Protein AF-A0AAR5QIY4-F1 (afdb_monomer)

Foldseek 3Di:
DWDWPDDDQWTFTFDPPDPPRDGDTDGFDDDPPPPGDPPPPPLDCPHLLSVLVQLLVCLVVVPLVSNVVSCVVPVVSQADAHPVQDGSLLSNLVVVPPVSNVSSVVSPRDQQDARPPPRHGSLNSNVVSVVVVSNVVSVVSVVD

Radius of gyration: 20.8 Å; Cα contacts (8 Å, |Δi|>4): 178; chains: 1; bounding box: 50×28×51 Å

Nearest PDB structures (foldseek):
  4g8k-assembly1_A  TM=8.911E-01  e=6.265E-04  Homo sapiens
  5u0k-assembly5_H  TM=8.893E-01  e=2.515E-03  Homo sapiens
  1ikn-assembly1_D  TM=8.265E-01  e=1.055E-03  Homo sapiens
  1oy3-assembly1_D  TM=7.402E-01  e=3.942E-04  Mus musculus
  8gwr-assembly1_B  TM=8.344E-01  e=3.215E-02  Homo sapiens

Mean predicted aligned error: 13.74 Å

Secondary structure (DSSP, 8-state):
-PEE---SSS--EE-TTPSS-----------TT--------S--TTSHHHHHHHHHHHHHTT-HHHHHHHHHH-GGGGS---TTS--HHHHHHHHT-HHHHHHHHHTT--TTPPPTTT---HHHHHHHTT-HHHHHHHHHHHT-

InterPro domains:
  IPR002110 Ankyrin repeat [PF12796] (58-142)
  IPR002110 Ankyrin repeat [PS50088] (84-116)
  IPR002110 Ankyrin repeat [PS50088] (118-144)
  IPR002110 Ankyrin repeat [SM00248] (84-113)
  IPR002110 Ankyrin repeat [SM00248] (118-144)
  IPR036770 Ankyrin repeat-containing domain superfamily [G3DSA:1.25.40.20] (41-144)
  IPR036770 Ankyrin repeat-containing domain superfamily [SSF48403] (58-142)

Sequence (144 aa):
APICSSRGPKCHAHVPRLAPATCYRFRLRGDASAQWRPFRAATEPSSPQGAALHMTRAVKLANSALIRKLALHSPRLLNVPNKEHKTPIVQALEAGDLGVVQLLVTLGADVNQPQLFSGRTPLMVALYRGALPVAQFLIDKGRR

Structure (mmCIF, N/CA/C/O backbone):
data_AF-A0AAR5QIY4-F1
#
_entry.id   AF-A0AAR5QIY4-F1
#
loop_
_atom_site.group_PDB
_atom_site.id
_atom_site.type_symbol
_atom_site.label_atom_id
_atom_site.label_alt_id
_atom_site.label_comp_id
_atom_site.label_asym_id
_atom_site.label_entity_id
_atom_site.label_seq_id
_atom_site.pdbx_PDB_ins_code
_atom_site.Cartn_x
_atom_site.Cartn_y
_atom_site.Cartn_z
_atom_site.occupancy
_atom_site.B_iso_or_equiv
_atom_site.auth_seq_id
_atom_site.auth_comp_id
_atom_site.auth_asym_id
_atom_site.auth_atom_id
_atom_site.pdbx_PDB_model_num
ATOM 1 N N . ALA A 1 1 ? 16.679 -15.187 -31.856 1.00 39.91 1 ALA A N 1
ATOM 2 C CA . ALA A 1 1 ? 17.851 -14.604 -31.171 1.00 39.91 1 ALA A CA 1
ATOM 3 C C . ALA A 1 1 ? 18.365 -13.430 -32.004 1.00 39.91 1 ALA A C 1
ATOM 5 O O . ALA A 1 1 ? 18.251 -13.522 -33.223 1.00 39.91 1 ALA A O 1
ATOM 6 N N . PRO A 1 2 ? 18.842 -12.326 -31.403 1.00 43.03 2 PRO A N 1
ATOM 7 C CA . PRO A 1 2 ? 19.417 -11.218 -32.163 1.00 43.03 2 PRO A CA 1
ATOM 8 C C . PRO A 1 2 ? 20.669 -11.691 -32.913 1.00 43.03 2 PRO A C 1
ATOM 10 O O . PRO A 1 2 ? 21.537 -12.335 -32.327 1.00 43.03 2 PRO A O 1
ATOM 13 N N . ILE A 1 3 ? 20.736 -11.398 -34.210 1.00 42.81 3 ILE A N 1
ATOM 14 C CA . ILE A 1 3 ? 21.866 -11.753 -35.075 1.00 42.81 3 ILE A CA 1
ATOM 15 C C . ILE A 1 3 ? 22.827 -10.557 -35.046 1.00 42.81 3 ILE A C 1
ATOM 17 O O . ILE A 1 3 ? 22.448 -9.450 -35.428 1.00 42.81 3 ILE A O 1
ATOM 21 N N . CYS A 1 4 ? 24.040 -10.754 -34.528 1.00 42.09 4 CYS A N 1
ATOM 22 C CA . CYS A 1 4 ? 25.094 -9.734 -34.524 1.00 42.09 4 CYS A CA 1
ATOM 23 C C . CYS A 1 4 ? 25.924 -9.842 -35.807 1.00 42.09 4 CYS A C 1
ATOM 25 O O . CYS A 1 4 ? 26.451 -10.915 -36.096 1.00 42.09 4 CYS A O 1
ATOM 27 N N . SER A 1 5 ? 26.088 -8.734 -36.536 1.00 44.66 5 SER A N 1
ATOM 28 C CA . SER A 1 5 ? 26.881 -8.673 -37.776 1.00 44.66 5 SER A CA 1
ATOM 29 C C . SER A 1 5 ? 28.346 -8.258 -37.579 1.00 44.66 5 SER A C 1
ATOM 31 O O . SER A 1 5 ? 29.091 -8.197 -38.552 1.00 44.66 5 SER A O 1
ATOM 33 N N . SER A 1 6 ? 28.813 -8.005 -36.350 1.00 45.69 6 SER A N 1
ATOM 34 C CA . SER A 1 6 ? 30.228 -7.683 -36.107 1.00 45.69 6 SER A CA 1
ATOM 35 C C . SER A 1 6 ? 30.737 -8.167 -34.745 1.00 45.69 6 SER A C 1
ATOM 37 O O . SER A 1 6 ? 30.044 -8.069 -33.732 1.00 45.69 6 SER A O 1
ATOM 39 N N . ARG A 1 7 ? 31.965 -8.714 -34.723 1.00 45.06 7 ARG A N 1
ATOM 40 C CA . ARG A 1 7 ? 32.703 -9.108 -33.509 1.00 45.06 7 ARG A CA 1
ATOM 41 C C . ARG A 1 7 ? 33.650 -7.972 -33.112 1.00 45.06 7 ARG A C 1
ATOM 43 O O . ARG A 1 7 ? 34.678 -7.773 -33.746 1.00 45.06 7 ARG A O 1
ATOM 50 N N . GLY A 1 8 ? 33.291 -7.227 -32.071 1.00 45.16 8 GLY A N 1
ATOM 51 C CA . GLY A 1 8 ? 34.110 -6.178 -31.455 1.00 45.16 8 GLY A CA 1
ATOM 52 C C . GLY A 1 8 ? 33.430 -5.622 -30.194 1.00 45.16 8 GLY A C 1
ATOM 53 O O . GLY A 1 8 ? 32.273 -5.944 -29.948 1.00 45.16 8 GLY A O 1
ATOM 54 N N . PRO A 1 9 ? 34.070 -4.752 -29.387 1.00 44.97 9 PRO A N 1
ATOM 55 C CA . PRO A 1 9 ? 33.502 -4.233 -28.126 1.00 44.97 9 PRO A CA 1
ATOM 56 C C . PRO A 1 9 ? 32.257 -3.333 -28.308 1.00 44.97 9 PRO A C 1
ATOM 58 O O . PRO A 1 9 ? 31.694 -2.817 -27.342 1.00 44.97 9 PRO A O 1
ATOM 61 N N . LYS A 1 10 ? 31.835 -3.111 -29.557 1.00 44.75 10 LYS A N 1
ATOM 62 C CA . LYS A 1 10 ? 30.660 -2.345 -29.974 1.00 44.75 10 LYS A CA 1
ATOM 63 C C . LYS A 1 10 ? 29.922 -3.166 -31.041 1.00 44.75 10 LYS A C 1
ATOM 65 O O . LYS A 1 10 ? 30.156 -2.964 -32.228 1.00 44.75 10 LYS A O 1
ATOM 70 N N . CYS A 1 11 ? 29.071 -4.102 -30.629 1.00 45.97 11 CYS A N 1
ATOM 71 C CA . CYS A 1 11 ? 28.266 -4.892 -31.565 1.00 45.97 11 CYS A CA 1
ATOM 72 C C . CYS A 1 11 ? 26.958 -4.169 -31.918 1.00 45.97 11 CYS A C 1
ATOM 74 O O . CYS A 1 11 ? 26.315 -3.575 -31.049 1.00 45.97 11 CYS A O 1
ATOM 76 N N . HIS A 1 12 ? 26.552 -4.262 -33.184 1.00 49.25 12 HIS A N 1
ATOM 77 C CA . HIS A 1 12 ? 25.228 -3.862 -33.656 1.00 49.25 12 HIS A CA 1
ATOM 78 C C . HIS A 1 12 ? 24.348 -5.112 -33.744 1.00 49.25 12 HIS A C 1
ATOM 80 O O . HIS A 1 12 ? 24.718 -6.081 -34.406 1.00 49.25 12 HIS A O 1
ATOM 86 N N . ALA A 1 13 ? 23.209 -5.107 -33.051 1.00 50.97 13 ALA A N 1
ATOM 87 C CA . ALA A 1 13 ? 22.300 -6.245 -32.997 1.00 50.97 13 ALA A CA 1
ATOM 88 C C . ALA A 1 13 ? 20.914 -5.838 -33.500 1.00 50.97 13 ALA A C 1
ATOM 90 O O . ALA A 1 13 ? 20.314 -4.893 -32.990 1.00 50.97 13 ALA A O 1
ATOM 91 N N . HIS A 1 14 ? 20.400 -6.575 -34.483 1.00 48.69 14 HIS A N 1
ATOM 92 C CA . HIS A 1 14 ? 19.037 -6.409 -34.976 1.00 48.69 14 HIS A CA 1
ATOM 93 C C . HIS A 1 14 ? 18.082 -7.286 -34.153 1.00 48.69 14 HIS A C 1
ATOM 95 O O . HIS A 1 14 ? 18.263 -8.506 -34.072 1.00 48.69 14 HIS A O 1
ATOM 101 N N . VAL A 1 15 ? 17.069 -6.677 -33.527 1.00 52.25 15 VAL A N 1
ATOM 102 C CA . VAL A 1 15 ? 16.047 -7.385 -32.741 1.00 52.25 15 VAL A CA 1
ATOM 103 C C . VAL A 1 15 ? 14.777 -7.507 -33.587 1.00 52.25 15 VAL A C 1
ATOM 105 O O . VAL A 1 15 ? 14.081 -6.511 -33.780 1.00 52.25 15 VAL A O 1
ATOM 108 N N . PRO A 1 16 ? 14.447 -8.698 -34.115 1.00 46.22 16 PRO A N 1
ATOM 109 C CA . PRO A 1 16 ? 13.221 -8.862 -34.886 1.00 46.22 16 PRO A CA 1
ATOM 110 C C . PRO A 1 16 ? 11.989 -8.719 -33.974 1.00 46.22 16 PRO A C 1
ATOM 112 O O . PRO A 1 16 ? 11.983 -9.255 -32.867 1.00 46.22 16 PRO A O 1
ATOM 115 N N . ARG A 1 17 ? 10.931 -8.066 -34.489 1.00 50.22 17 ARG A N 1
ATOM 116 C CA . ARG A 1 17 ? 9.597 -7.839 -33.874 1.00 50.22 17 ARG A CA 1
ATOM 117 C C . ARG A 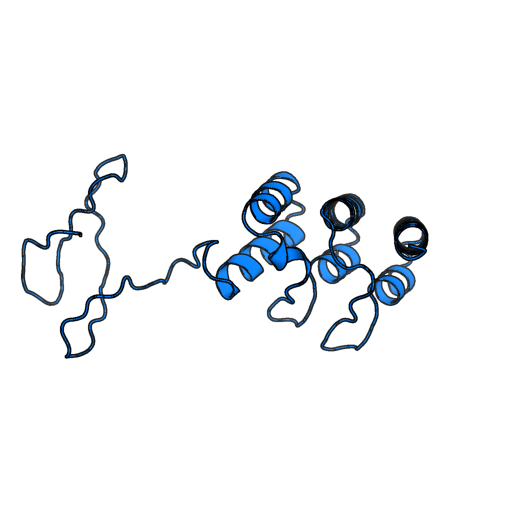1 17 ? 9.415 -6.613 -32.961 1.00 50.22 17 ARG A C 1
ATOM 119 O O . ARG A 1 17 ? 8.369 -6.511 -32.326 1.00 50.22 17 ARG A O 1
ATOM 126 N N . LEU A 1 18 ? 10.346 -5.659 -32.929 1.00 46.25 18 LEU A N 1
ATOM 127 C CA . LEU A 1 18 ? 10.069 -4.328 -32.366 1.00 46.25 18 LEU A CA 1
ATOM 128 C C . LEU A 1 18 ? 9.714 -3.363 -33.505 1.00 46.25 18 LEU A C 1
ATOM 130 O O . LEU A 1 18 ? 10.524 -3.164 -34.408 1.00 46.25 18 LEU A O 1
ATOM 134 N N . ALA A 1 19 ? 8.504 -2.802 -33.489 1.00 42.28 19 ALA A N 1
ATOM 135 C CA . ALA A 1 19 ? 8.101 -1.749 -34.416 1.00 42.28 19 ALA A CA 1
ATOM 136 C C . ALA A 1 19 ? 8.208 -0.374 -33.720 1.00 42.28 19 ALA A C 1
ATOM 138 O O . ALA A 1 19 ? 7.690 -0.238 -32.610 1.00 42.28 19 ALA A O 1
ATOM 139 N N . PRO A 1 20 ? 8.830 0.641 -34.352 1.00 48.66 20 PRO A N 1
ATOM 140 C CA . PRO A 1 20 ? 9.553 0.560 -35.622 1.00 48.66 20 PRO A CA 1
ATOM 141 C C . PRO A 1 20 ? 10.893 -0.182 -35.485 1.00 48.66 20 PRO A C 1
ATOM 143 O O . PRO A 1 20 ? 11.524 -0.149 -34.426 1.00 48.66 20 PRO A O 1
ATOM 146 N N . ALA A 1 21 ? 11.322 -0.816 -36.584 1.00 46.97 21 ALA A N 1
ATOM 147 C CA . ALA A 1 21 ? 12.590 -1.535 -36.745 1.00 46.97 21 ALA A CA 1
ATOM 148 C C . ALA A 1 21 ? 13.787 -0.568 -36.684 1.00 46.97 21 ALA A C 1
ATOM 150 O O . ALA A 1 21 ? 14.477 -0.307 -37.664 1.00 46.97 21 ALA A O 1
ATOM 151 N N . THR A 1 22 ? 13.987 0.035 -35.520 1.00 46.09 22 THR A N 1
ATOM 152 C CA . THR A 1 22 ? 15.080 0.958 -35.253 1.00 46.09 22 THR A CA 1
ATOM 153 C C . THR A 1 22 ? 16.259 0.167 -34.703 1.00 46.09 22 THR A C 1
ATOM 155 O O . THR A 1 22 ? 16.128 -0.672 -33.812 1.00 46.09 22 THR A O 1
ATOM 158 N N . CYS A 1 23 ? 17.434 0.387 -35.288 1.00 42.91 23 CYS A N 1
ATOM 159 C CA . CYS A 1 23 ? 18.672 -0.229 -34.830 1.00 42.91 23 CYS A CA 1
ATOM 160 C C . CYS A 1 23 ? 19.061 0.370 -33.473 1.00 42.91 23 CYS A C 1
ATOM 162 O O . CYS A 1 23 ? 19.649 1.448 -33.402 1.00 42.91 23 CYS A O 1
ATOM 164 N N . TYR A 1 24 ? 18.739 -0.324 -32.384 1.00 42.59 24 TYR A N 1
ATOM 165 C CA . TYR A 1 24 ? 19.124 0.106 -31.044 1.00 42.59 24 TYR A CA 1
ATOM 166 C C . TYR A 1 24 ? 20.589 -0.238 -30.753 1.00 42.59 24 TYR A C 1
ATOM 168 O O . TYR A 1 24 ? 21.060 -1.345 -31.014 1.00 42.59 24 TYR A O 1
ATOM 176 N N . ARG A 1 25 ? 21.318 0.721 -30.171 1.00 39.84 25 ARG A N 1
ATOM 177 C CA . ARG A 1 25 ? 22.707 0.550 -29.729 1.00 39.84 25 ARG A CA 1
ATOM 178 C C . ARG A 1 25 ? 22.729 0.361 -28.218 1.00 39.84 25 ARG A C 1
ATOM 180 O O . ARG A 1 25 ? 22.466 1.302 -27.479 1.00 39.84 25 ARG A O 1
ATOM 187 N N . PHE A 1 26 ? 23.079 -0.830 -27.749 1.00 48.94 26 PHE A N 1
ATOM 188 C CA . PHE A 1 26 ? 23.237 -1.106 -26.320 1.00 48.94 26 PHE A CA 1
ATOM 189 C C . PHE A 1 26 ? 24.595 -1.754 -26.032 1.00 48.94 26 PHE A C 1
ATOM 191 O O . PHE A 1 26 ? 25.131 -2.512 -26.838 1.00 48.94 26 PHE A O 1
ATOM 198 N N . ARG A 1 27 ? 25.183 -1.414 -24.877 1.00 42.97 27 ARG A N 1
ATOM 199 C CA . ARG A 1 27 ? 26.421 -2.027 -24.376 1.00 42.97 27 ARG A CA 1
ATOM 200 C C . ARG A 1 27 ? 26.070 -3.354 -23.709 1.00 42.97 27 ARG A C 1
ATOM 202 O O . ARG A 1 27 ? 25.437 -3.362 -22.658 1.00 42.97 27 ARG A O 1
ATOM 209 N N . LEU A 1 28 ? 26.490 -4.461 -24.312 1.00 47.44 28 LEU A N 1
ATOM 210 C CA . LEU A 1 28 ? 26.441 -5.777 -23.680 1.00 47.44 28 LEU A CA 1
ATOM 211 C C . LEU A 1 28 ? 27.719 -5.967 -22.853 1.00 47.44 28 LEU A C 1
ATOM 213 O O . LEU A 1 28 ? 28.820 -5.807 -23.376 1.00 47.44 28 LEU A O 1
ATOM 217 N N . ARG A 1 29 ? 27.577 -6.286 -21.563 1.00 41.22 29 ARG A N 1
ATOM 218 C CA . ARG A 1 29 ? 28.686 -6.724 -20.705 1.00 41.22 29 ARG A CA 1
ATOM 219 C C . ARG A 1 29 ? 28.716 -8.251 -20.771 1.00 41.22 29 ARG A C 1
ATOM 221 O O . ARG A 1 29 ? 27.749 -8.879 -20.353 1.00 41.22 29 ARG A O 1
ATOM 228 N N . GLY A 1 30 ? 29.750 -8.822 -21.380 1.00 45.88 30 GLY A N 1
ATOM 229 C CA . GLY A 1 30 ? 29.935 -10.270 -21.461 1.00 45.88 30 GLY A CA 1
ATOM 230 C C . GLY A 1 30 ? 30.962 -10.733 -20.436 1.00 45.88 30 GLY A C 1
ATOM 231 O O . GLY A 1 30 ? 32.038 -10.142 -20.360 1.00 45.88 30 GLY A O 1
ATOM 232 N N . ASP A 1 31 ? 30.637 -11.783 -19.686 1.00 46.88 31 ASP A N 1
ATOM 233 C CA . ASP A 1 31 ? 31.641 -12.580 -18.979 1.00 46.88 31 ASP A CA 1
ATOM 234 C C . ASP A 1 31 ? 32.314 -13.524 -19.994 1.00 46.88 31 ASP A C 1
ATOM 236 O O . ASP A 1 31 ? 31.735 -13.838 -21.039 1.00 46.88 31 ASP A O 1
ATOM 240 N N . ALA A 1 32 ? 33.542 -13.968 -19.712 1.00 54.31 32 ALA A N 1
ATOM 241 C CA . ALA A 1 32 ? 34.438 -14.679 -20.640 1.00 54.31 32 ALA A CA 1
ATOM 242 C C . ALA A 1 32 ? 33.883 -15.983 -21.274 1.00 54.31 32 ALA A C 1
ATOM 244 O O . ALA A 1 32 ? 34.541 -16.584 -22.117 1.00 54.31 32 ALA A O 1
ATOM 245 N N . SER A 1 33 ? 32.673 -16.418 -20.913 1.00 53.28 33 SER A N 1
ATOM 246 C CA . SER A 1 33 ? 32.021 -17.655 -21.355 1.00 53.28 33 SER A CA 1
ATOM 247 C C . SER A 1 33 ? 31.118 -17.521 -22.592 1.00 53.28 33 SER A C 1
ATOM 249 O O . SER A 1 33 ? 30.410 -18.469 -22.924 1.00 53.28 33 SER A O 1
ATOM 251 N N . ALA A 1 34 ? 31.103 -16.373 -23.284 1.00 53.19 34 ALA A N 1
ATOM 252 C CA . ALA A 1 34 ? 30.306 -16.138 -24.505 1.00 53.19 34 ALA A CA 1
ATOM 253 C C . ALA A 1 34 ? 28.786 -16.415 -24.370 1.00 53.19 34 ALA A C 1
ATOM 255 O O . ALA A 1 34 ? 28.055 -16.424 -25.364 1.00 53.19 34 ALA A O 1
ATOM 256 N N . GLN A 1 35 ? 28.281 -16.598 -23.145 1.00 45.19 35 GLN A N 1
ATOM 257 C CA . GLN A 1 35 ? 26.861 -16.742 -22.852 1.00 45.19 35 GLN A CA 1
ATOM 258 C C . GLN A 1 35 ? 26.246 -15.351 -22.688 1.00 45.19 35 GLN A C 1
ATOM 260 O O . GLN A 1 35 ? 26.280 -14.733 -21.625 1.00 45.19 35 GLN A O 1
ATOM 265 N N . TRP A 1 36 ? 25.682 -14.838 -23.777 1.00 46.25 36 TRP A N 1
ATOM 266 C CA . TRP A 1 36 ? 25.025 -13.536 -23.796 1.00 46.25 36 TRP A CA 1
ATOM 267 C C . TRP A 1 36 ? 23.689 -13.603 -23.056 1.00 46.25 36 TRP A C 1
ATOM 269 O O . TRP A 1 36 ? 22.734 -14.223 -23.524 1.00 46.25 36 TRP A O 1
ATOM 279 N N . ARG A 1 37 ? 23.602 -12.930 -21.906 1.00 41.41 37 ARG A N 1
ATOM 280 C CA . ARG A 1 37 ? 22.328 -12.652 -21.234 1.00 41.41 37 ARG A CA 1
ATOM 281 C C . ARG A 1 37 ? 21.948 -11.193 -21.492 1.00 41.41 37 ARG A C 1
ATOM 283 O O . ARG A 1 37 ? 22.828 -10.333 -21.433 1.00 41.41 37 ARG A O 1
ATOM 290 N N . PRO A 1 38 ? 20.675 -10.877 -21.788 1.00 43.62 38 PRO A N 1
ATOM 291 C CA . PRO A 1 38 ? 20.251 -9.487 -21.890 1.00 43.62 38 PRO A CA 1
ATOM 292 C C . PRO A 1 38 ? 20.594 -8.760 -20.583 1.00 43.62 38 PRO A C 1
ATOM 294 O O . PRO A 1 38 ? 20.222 -9.211 -19.497 1.00 43.62 38 PRO A O 1
ATOM 297 N N . PHE A 1 39 ? 21.324 -7.645 -20.687 1.00 43.91 39 PHE A N 1
ATOM 298 C CA . PHE A 1 39 ? 21.591 -6.763 -19.554 1.00 43.91 39 PHE A CA 1
ATOM 299 C C . PHE A 1 39 ? 20.263 -6.116 -19.147 1.00 43.91 39 PHE A C 1
ATOM 301 O O . PHE A 1 39 ? 19.817 -5.145 -19.759 1.00 43.91 39 PHE A O 1
ATOM 308 N N . ARG A 1 40 ? 19.583 -6.696 -18.150 1.00 45.75 40 ARG A N 1
ATOM 309 C CA . ARG A 1 40 ? 18.327 -6.166 -17.598 1.00 45.75 40 ARG A CA 1
ATOM 310 C C . ARG A 1 40 ? 18.612 -4.914 -16.762 1.00 45.75 40 ARG A C 1
ATOM 312 O O . ARG A 1 40 ? 18.599 -4.960 -15.539 1.00 45.75 40 ARG A O 1
ATOM 319 N N . ALA A 1 41 ? 18.901 -3.799 -17.434 1.00 38.66 41 ALA A N 1
ATOM 320 C CA . ALA A 1 41 ? 18.943 -2.469 -16.819 1.00 38.66 41 ALA A CA 1
ATOM 321 C C . ALA A 1 41 ? 17.575 -1.779 -16.807 1.00 38.66 41 ALA A C 1
ATOM 323 O O . ALA A 1 41 ? 17.337 -0.901 -15.983 1.00 38.66 41 ALA A O 1
ATOM 324 N N . ALA A 1 42 ? 16.654 -2.193 -17.679 1.00 40.53 42 ALA A N 1
ATOM 325 C CA . ALA A 1 42 ? 15.252 -1.871 -17.505 1.00 40.53 42 ALA A CA 1
ATOM 326 C C . ALA A 1 42 ? 14.697 -2.864 -16.487 1.00 40.53 42 ALA A C 1
ATOM 328 O O . ALA A 1 42 ? 14.702 -4.073 -16.723 1.00 40.53 42 ALA A O 1
ATOM 329 N N . THR A 1 43 ? 14.257 -2.369 -15.335 1.00 47.28 43 THR A N 1
ATOM 330 C CA . THR A 1 43 ? 13.400 -3.132 -14.436 1.00 47.28 43 THR A CA 1
ATOM 331 C C . THR A 1 43 ? 12.140 -3.493 -15.209 1.00 47.28 43 THR A C 1
ATOM 333 O O . THR A 1 43 ? 11.178 -2.735 -15.241 1.00 47.28 43 THR A O 1
ATOM 336 N N . GLU A 1 44 ? 12.141 -4.620 -15.911 1.00 45.12 44 GLU A N 1
ATOM 337 C CA . GLU A 1 44 ? 10.916 -5.099 -16.527 1.00 45.12 44 GLU A CA 1
ATOM 338 C C . GLU A 1 44 ? 9.876 -5.342 -15.422 1.00 45.12 44 GLU A C 1
ATOM 340 O O . GLU A 1 44 ? 10.246 -5.779 -14.325 1.00 45.12 44 GLU A O 1
ATOM 345 N N . PRO A 1 45 ? 8.579 -5.112 -15.689 1.00 48.19 45 PRO A N 1
ATOM 346 C CA . PRO A 1 45 ? 7.508 -5.490 -14.766 1.00 48.19 45 PRO A CA 1
ATOM 347 C C . PRO A 1 45 ? 7.479 -7.005 -14.483 1.00 48.19 45 PRO A C 1
ATOM 349 O O . PRO A 1 45 ? 6.792 -7.437 -13.568 1.00 48.19 45 PRO A O 1
ATOM 352 N N . SER A 1 46 ? 8.244 -7.806 -15.235 1.00 46.88 46 SER A N 1
ATOM 353 C CA . SER A 1 46 ? 8.460 -9.239 -15.016 1.00 46.88 46 SER A CA 1
ATOM 354 C C . SER A 1 46 ? 9.438 -9.550 -13.870 1.00 46.88 46 SER A C 1
ATOM 356 O O . SER A 1 46 ? 9.409 -10.648 -13.318 1.00 46.88 46 SER A O 1
ATOM 358 N N . SER A 1 47 ? 10.318 -8.613 -13.494 1.00 53.75 47 SER A N 1
ATOM 359 C CA . SER A 1 47 ? 11.258 -8.804 -12.386 1.00 53.75 47 SER A CA 1
ATOM 360 C C . SER A 1 47 ? 10.578 -8.454 -11.062 1.00 53.75 47 SER A C 1
ATOM 362 O O . SER A 1 47 ? 10.103 -7.327 -10.935 1.00 53.75 47 SER A O 1
ATOM 364 N N . PRO A 1 48 ? 10.580 -9.329 -10.040 1.00 54.16 48 PRO A N 1
ATOM 365 C CA . PRO A 1 48 ? 9.879 -9.070 -8.779 1.00 54.16 48 PRO A CA 1
ATOM 366 C C . PRO A 1 48 ? 10.354 -7.782 -8.084 1.00 54.16 48 PRO A C 1
ATOM 368 O O . PRO A 1 48 ? 9.542 -7.036 -7.543 1.00 54.16 48 PRO A O 1
ATOM 371 N N . GLN A 1 49 ? 11.650 -7.458 -8.171 1.00 57.38 49 GLN A N 1
ATOM 372 C CA . GLN A 1 49 ? 12.206 -6.217 -7.610 1.00 57.38 49 GLN A CA 1
ATOM 373 C C . GLN A 1 49 ? 11.878 -4.980 -8.463 1.00 57.38 49 GLN A C 1
ATOM 375 O O . GLN A 1 49 ? 11.679 -3.888 -7.934 1.00 57.38 49 GLN A O 1
ATOM 380 N N . GLY A 1 50 ? 11.809 -5.144 -9.787 1.00 62.94 50 GLY A N 1
ATOM 381 C CA . GLY A 1 50 ? 11.451 -4.072 -10.714 1.00 62.94 50 GLY A CA 1
ATOM 382 C C . GLY A 1 50 ? 9.970 -3.712 -10.664 1.00 62.94 50 GLY A C 1
ATOM 383 O O . GLY A 1 50 ? 9.599 -2.543 -10.638 1.00 62.94 50 GLY A O 1
ATOM 384 N N . ALA A 1 51 ? 9.126 -4.729 -10.579 1.00 63.28 51 ALA A N 1
ATOM 385 C CA . ALA A 1 51 ? 7.683 -4.629 -10.492 1.00 63.28 51 ALA A CA 1
ATOM 386 C C . ALA A 1 51 ? 7.211 -3.984 -9.181 1.00 63.28 51 ALA A C 1
ATOM 388 O O . ALA A 1 51 ? 6.302 -3.154 -9.200 1.00 63.28 51 ALA A O 1
ATOM 389 N N . ALA A 1 52 ? 7.877 -4.287 -8.060 1.00 70.38 52 ALA A N 1
ATOM 390 C CA . ALA A 1 52 ? 7.621 -3.620 -6.784 1.00 70.38 52 ALA A CA 1
ATOM 391 C C . ALA A 1 52 ? 7.904 -2.108 -6.867 1.00 70.38 52 ALA A C 1
ATOM 393 O O . ALA A 1 52 ? 7.091 -1.304 -6.414 1.00 70.38 52 ALA A O 1
ATOM 394 N N . LEU A 1 53 ? 8.999 -1.702 -7.530 1.00 76.69 53 LEU A N 1
ATOM 395 C CA . LEU A 1 53 ? 9.309 -0.286 -7.777 1.00 76.69 53 LEU A CA 1
ATOM 396 C C . LEU A 1 53 ? 8.235 0.404 -8.632 1.00 76.69 53 LEU A C 1
ATOM 398 O O . LEU A 1 53 ? 7.876 1.551 -8.353 1.00 76.69 53 LEU A O 1
ATOM 402 N N . HIS A 1 54 ? 7.699 -0.287 -9.642 1.00 79.94 54 HIS A N 1
ATOM 403 C CA . HIS A 1 54 ? 6.612 0.238 -10.477 1.00 79.94 54 HIS A CA 1
ATOM 404 C C . HIS A 1 54 ? 5.324 0.438 -9.678 1.00 79.94 54 HIS A C 1
ATOM 406 O O . HIS A 1 54 ? 4.707 1.495 -9.802 1.00 79.94 54 HIS A O 1
ATOM 412 N N . MET A 1 55 ? 4.961 -0.512 -8.807 1.00 85.00 55 MET A N 1
ATOM 413 C CA . MET A 1 55 ? 3.816 -0.366 -7.897 1.00 85.00 55 MET A CA 1
ATOM 414 C C . MET A 1 55 ? 4.011 0.798 -6.925 1.00 85.00 55 MET A C 1
ATOM 416 O O . MET A 1 55 ? 3.144 1.659 -6.815 1.00 85.00 55 MET A O 1
ATOM 420 N N . THR A 1 56 ? 5.176 0.891 -6.277 1.00 85.94 56 THR A N 1
ATOM 421 C CA . THR A 1 56 ? 5.517 2.010 -5.386 1.00 85.94 56 THR A CA 1
ATOM 422 C C . THR A 1 56 ? 5.362 3.352 -6.092 1.00 85.94 56 THR A C 1
ATOM 424 O O . THR A 1 56 ? 4.774 4.272 -5.525 1.00 85.94 56 THR A O 1
ATOM 427 N N . ARG A 1 57 ? 5.868 3.482 -7.324 1.00 87.12 57 ARG A N 1
ATOM 428 C CA . ARG A 1 57 ? 5.761 4.722 -8.102 1.00 87.12 57 ARG A CA 1
ATOM 429 C C . ARG A 1 57 ? 4.318 5.018 -8.506 1.00 87.12 57 ARG A C 1
ATOM 431 O O . ARG A 1 57 ? 3.911 6.171 -8.434 1.00 87.12 57 ARG A O 1
ATOM 438 N N . ALA A 1 58 ? 3.549 3.999 -8.884 1.00 89.19 58 ALA A N 1
ATOM 439 C CA . ALA A 1 58 ? 2.133 4.141 -9.212 1.00 89.19 58 ALA A CA 1
ATOM 440 C C . ALA A 1 58 ? 1.318 4.655 -8.018 1.00 89.19 58 ALA A C 1
ATOM 442 O O . ALA A 1 58 ? 0.508 5.561 -8.189 1.00 89.19 58 ALA A O 1
ATOM 443 N N . VAL A 1 59 ? 1.592 4.128 -6.819 1.00 89.81 59 VAL A N 1
ATOM 444 C CA . VAL A 1 59 ? 0.972 4.573 -5.563 1.00 89.81 59 VAL A CA 1
ATOM 445 C C . VAL A 1 59 ? 1.389 6.005 -5.219 1.00 89.81 59 VAL A C 1
ATOM 447 O O . VAL A 1 59 ? 0.513 6.806 -4.928 1.00 89.81 59 VAL A O 1
ATOM 450 N N . LYS A 1 60 ? 2.680 6.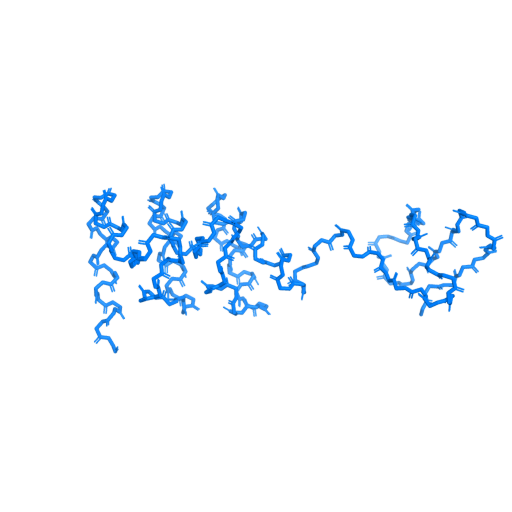380 -5.335 1.00 87.12 60 LYS A N 1
ATOM 451 C CA . LYS A 1 60 ? 3.121 7.782 -5.101 1.00 87.12 60 LYS A CA 1
ATOM 452 C C . LYS A 1 60 ? 2.437 8.786 -6.028 1.00 87.12 60 LYS A C 1
ATOM 454 O O . LYS A 1 60 ? 2.243 9.927 -5.641 1.00 87.12 60 LYS A O 1
ATOM 459 N N . LEU A 1 61 ? 2.149 8.381 -7.264 1.00 87.75 61 LEU A N 1
ATOM 460 C CA . LEU A 1 61 ? 1.515 9.230 -8.275 1.00 87.75 61 LEU A CA 1
ATOM 461 C C . LEU A 1 61 ? -0.021 9.136 -8.256 1.00 87.75 61 LEU A C 1
ATOM 463 O O . LEU A 1 61 ? -0.653 9.682 -9.155 1.00 87.75 61 LEU A O 1
ATOM 467 N N . ALA A 1 62 ? -0.608 8.389 -7.312 1.00 88.50 62 ALA A N 1
ATOM 468 C CA . ALA A 1 62 ? -2.038 8.083 -7.243 1.00 88.50 62 ALA A CA 1
ATOM 469 C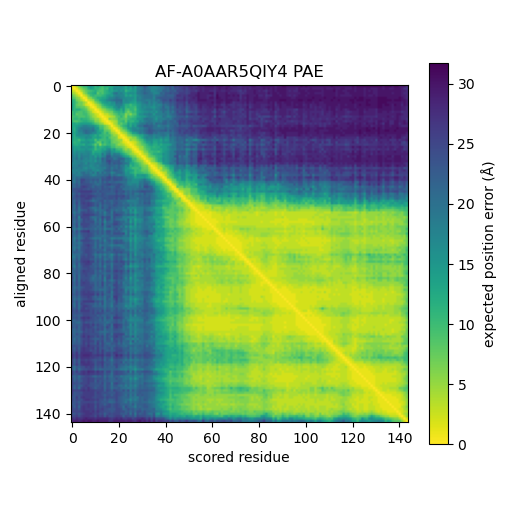 C . ALA A 1 62 ? -2.643 7.575 -8.574 1.00 88.50 62 ALA A C 1
ATOM 471 O O . ALA A 1 62 ? -3.822 7.773 -8.874 1.00 88.50 62 ALA A O 1
ATOM 472 N N . ASN A 1 63 ? -1.842 6.887 -9.398 1.00 90.62 63 ASN A N 1
ATOM 473 C CA . ASN A 1 63 ? -2.265 6.448 -10.724 1.00 90.62 63 ASN A CA 1
ATOM 474 C C . ASN A 1 63 ? -3.047 5.129 -10.642 1.00 90.62 63 ASN A C 1
ATOM 476 O O . ASN A 1 63 ? -2.500 4.034 -10.801 1.00 90.62 63 ASN A O 1
ATOM 480 N N . SER A 1 64 ? -4.353 5.252 -10.426 1.00 90.62 64 SER A N 1
ATOM 481 C CA . SER A 1 64 ? -5.305 4.142 -10.316 1.00 90.62 64 SER A CA 1
ATOM 482 C C . SER A 1 64 ? -5.292 3.194 -11.523 1.00 90.62 64 SER A C 1
ATOM 484 O O . SER A 1 64 ? -5.348 1.973 -11.353 1.00 90.62 64 SER A O 1
ATOM 486 N N . ALA A 1 65 ? -5.163 3.721 -12.744 1.00 89.94 65 ALA A N 1
ATOM 487 C CA . ALA A 1 65 ? -5.127 2.921 -13.968 1.00 89.94 65 ALA A CA 1
ATOM 488 C C . ALA A 1 65 ? -3.872 2.039 -14.040 1.00 89.94 65 ALA A C 1
ATOM 490 O O . ALA A 1 65 ? -3.947 0.870 -14.429 1.00 89.94 65 ALA A O 1
ATOM 491 N N . LEU A 1 66 ? -2.720 2.580 -13.636 1.00 88.00 66 LEU A N 1
ATOM 492 C CA . LEU A 1 66 ? -1.460 1.840 -13.606 1.00 88.00 66 LEU A CA 1
ATOM 493 C C . LEU A 1 66 ? -1.501 0.744 -12.534 1.00 88.00 66 LEU A C 1
ATOM 495 O O . LEU A 1 66 ? -1.122 -0.390 -12.819 1.00 88.00 66 LEU A O 1
ATOM 499 N N . ILE A 1 67 ? -2.032 1.049 -11.345 1.00 89.25 67 ILE A N 1
ATOM 500 C CA . ILE A 1 67 ? -2.191 0.076 -10.250 1.00 89.25 67 ILE A CA 1
ATOM 501 C C . ILE A 1 67 ? -3.046 -1.114 -10.707 1.00 89.25 67 ILE A C 1
ATOM 503 O O . ILE A 1 67 ? -2.642 -2.261 -10.524 1.00 89.25 67 ILE A O 1
ATOM 507 N N . ARG A 1 68 ? -4.178 -0.860 -11.381 1.00 89.38 68 ARG A N 1
ATOM 508 C CA . ARG A 1 68 ? -5.036 -1.921 -11.942 1.00 89.38 68 ARG A CA 1
ATOM 509 C C . ARG A 1 68 ? -4.301 -2.780 -12.966 1.00 89.38 68 ARG A C 1
ATOM 511 O O . ARG A 1 68 ? -4.371 -4.004 -12.900 1.00 89.38 68 ARG A O 1
ATOM 518 N N . LYS A 1 69 ? -3.573 -2.151 -13.895 1.00 88.06 69 LYS A N 1
ATOM 519 C CA . LYS A 1 69 ? -2.787 -2.876 -14.904 1.00 88.06 69 LYS A CA 1
ATOM 520 C C . LYS A 1 69 ? -1.720 -3.756 -14.256 1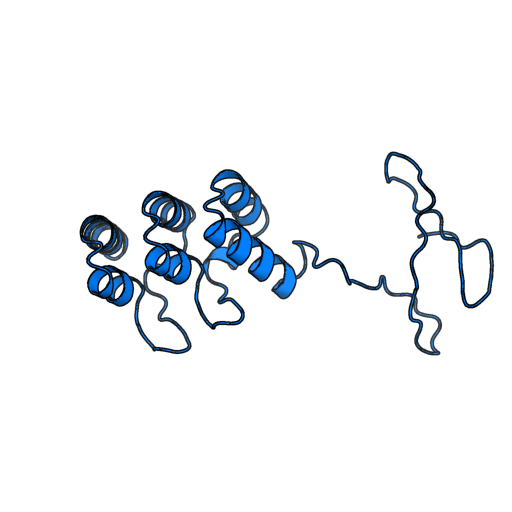.00 88.06 69 LYS A C 1
ATOM 522 O O . LYS A 1 69 ? -1.573 -4.905 -14.659 1.00 88.06 69 LYS A O 1
ATOM 527 N N . LEU A 1 70 ? -0.997 -3.250 -13.258 1.00 85.62 70 LEU A N 1
ATOM 528 C CA . LEU A 1 70 ? 0.035 -4.024 -12.563 1.00 85.62 70 LEU A CA 1
ATOM 529 C C . LEU A 1 70 ? -0.558 -5.182 -11.761 1.00 85.62 70 LEU A C 1
ATOM 531 O O . LEU A 1 70 ? -0.034 -6.290 -11.831 1.00 85.62 70 LEU A O 1
ATOM 535 N N . ALA A 1 71 ? -1.667 -4.953 -11.057 1.00 86.81 71 ALA A N 1
ATOM 536 C CA . ALA A 1 71 ? -2.342 -5.998 -10.296 1.00 86.81 71 ALA A CA 1
ATOM 537 C C . ALA A 1 71 ? -2.881 -7.122 -11.195 1.00 86.81 71 ALA A C 1
ATOM 539 O O . ALA A 1 71 ? -2.780 -8.287 -10.824 1.00 86.81 71 ALA A O 1
ATOM 540 N N . LEU A 1 72 ? -3.366 -6.791 -12.401 1.00 86.50 72 LEU A N 1
ATOM 541 C CA . LEU A 1 72 ? -3.825 -7.778 -13.385 1.00 86.50 72 LEU A CA 1
ATOM 542 C C . LEU A 1 72 ? -2.702 -8.730 -13.823 1.00 86.50 72 LEU A C 1
ATOM 544 O O . LEU A 1 72 ? -2.916 -9.932 -13.934 1.00 86.50 72 LEU A O 1
ATOM 548 N N . HIS A 1 73 ? -1.504 -8.199 -14.074 1.00 83.50 73 HIS A N 1
ATOM 549 C CA . HIS A 1 73 ? -0.369 -9.010 -14.524 1.00 83.50 73 HIS A CA 1
ATOM 550 C C . HIS A 1 73 ? 0.333 -9.724 -13.364 1.00 83.50 73 HIS A C 1
ATOM 552 O O . HIS A 1 73 ? 0.984 -10.749 -13.560 1.00 83.50 73 HIS A O 1
ATOM 558 N N . SER A 1 74 ? 0.296 -9.153 -12.160 1.00 82.31 74 SER A N 1
ATOM 559 C CA . SER A 1 74 ? 1.076 -9.622 -11.015 1.00 82.31 74 SER A CA 1
ATOM 560 C C . SER A 1 74 ? 0.393 -9.254 -9.690 1.00 82.31 74 SER A C 1
ATOM 562 O O . SER A 1 74 ? 0.770 -8.270 -9.047 1.00 82.31 74 SER A O 1
ATOM 564 N N . PRO A 1 75 ? -0.566 -10.071 -9.219 1.00 81.62 75 PRO A N 1
ATOM 565 C CA . PRO A 1 75 ? -1.314 -9.795 -7.988 1.00 81.62 75 PRO A CA 1
ATOM 566 C C . PRO A 1 75 ? -0.432 -9.850 -6.734 1.00 81.62 75 PRO A C 1
ATOM 568 O O . PRO A 1 75 ? -0.688 -9.156 -5.755 1.00 81.62 75 PRO A O 1
ATOM 571 N N . ARG A 1 76 ? 0.677 -10.603 -6.780 1.00 83.75 76 ARG A N 1
ATOM 572 C CA . ARG A 1 76 ? 1.643 -10.704 -5.672 1.00 83.75 76 ARG A CA 1
ATOM 573 C C . ARG A 1 76 ? 2.237 -9.353 -5.262 1.00 83.75 76 ARG A C 1
ATOM 575 O O . ARG A 1 76 ? 2.662 -9.208 -4.124 1.00 83.75 76 ARG A O 1
ATOM 582 N N . LEU A 1 77 ? 2.258 -8.362 -6.158 1.00 82.50 77 LEU A N 1
ATOM 583 C CA . LEU A 1 77 ? 2.859 -7.051 -5.893 1.00 82.50 77 LEU A CA 1
ATOM 584 C C . LEU A 1 77 ? 2.120 -6.235 -4.829 1.00 82.50 77 LEU A C 1
ATOM 586 O O . LEU A 1 77 ? 2.709 -5.316 -4.269 1.00 82.50 77 LEU A O 1
ATOM 590 N N . LEU A 1 78 ? 0.860 -6.567 -4.541 1.00 85.56 78 LEU A N 1
ATOM 591 C CA . LEU A 1 78 ? 0.050 -5.876 -3.538 1.00 85.56 78 LEU A CA 1
ATOM 592 C C . LEU A 1 78 ? 0.582 -6.053 -2.109 1.00 85.56 78 LEU A C 1
ATOM 594 O O . LEU A 1 78 ? 0.351 -5.195 -1.264 1.00 85.56 78 LEU A O 1
ATOM 598 N N . ASN A 1 79 ? 1.337 -7.124 -1.859 1.00 86.19 79 ASN A N 1
ATOM 599 C CA . ASN A 1 79 ? 1.849 -7.460 -0.528 1.00 86.19 79 ASN A CA 1
ATOM 600 C C . ASN A 1 79 ? 3.381 -7.341 -0.443 1.00 86.19 79 ASN A C 1
ATOM 602 O O . ASN A 1 79 ? 3.968 -7.545 0.615 1.00 86.19 79 ASN A O 1
ATOM 606 N N . VAL A 1 80 ? 4.058 -7.004 -1.547 1.00 84.75 80 VAL A N 1
ATOM 607 C CA . VAL A 1 80 ? 5.520 -6.874 -1.558 1.00 84.75 80 VAL A CA 1
ATOM 608 C C . VAL A 1 80 ? 5.920 -5.518 -0.972 1.00 84.75 80 VAL A C 1
ATOM 610 O O . VAL A 1 80 ? 5.491 -4.482 -1.491 1.00 84.75 80 VAL A O 1
ATOM 613 N N . PRO A 1 81 ? 6.760 -5.486 0.078 1.00 83.81 81 PRO A N 1
ATOM 614 C CA . PRO A 1 81 ? 7.268 -4.237 0.609 1.00 83.81 81 PRO A CA 1
ATOM 615 C C . PRO A 1 81 ? 8.278 -3.600 -0.351 1.00 83.81 81 PRO A C 1
ATOM 617 O O . PRO A 1 81 ? 9.053 -4.273 -1.035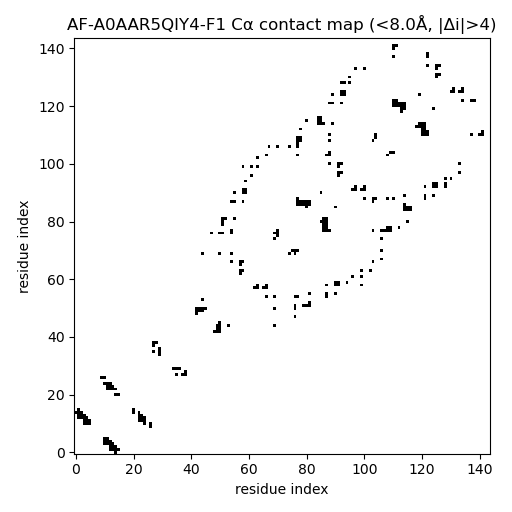 1.00 83.81 81 PRO A O 1
ATOM 620 N N . ASN A 1 82 ? 8.285 -2.273 -0.384 1.00 82.50 82 ASN A N 1
ATOM 621 C CA . ASN A 1 82 ? 9.265 -1.491 -1.125 1.00 82.50 82 ASN A CA 1
ATOM 622 C C . ASN A 1 82 ? 10.627 -1.451 -0.394 1.00 82.50 82 ASN A C 1
ATOM 624 O O . ASN A 1 82 ? 10.813 -2.054 0.663 1.00 82.50 82 ASN A O 1
ATOM 628 N N . LYS A 1 83 ? 11.593 -0.699 -0.939 1.00 82.25 83 LYS A N 1
ATOM 629 C CA . LYS A 1 83 ? 12.926 -0.518 -0.326 1.00 82.25 83 LYS A CA 1
ATOM 630 C C . LYS A 1 83 ? 12.894 0.150 1.057 1.00 82.25 83 LYS A C 1
ATOM 632 O O . LYS A 1 83 ? 13.842 0.003 1.811 1.00 82.25 83 LYS A O 1
ATOM 637 N N . GLU A 1 84 ? 11.822 0.867 1.384 1.00 80.44 84 GLU A N 1
ATOM 638 C CA . GLU A 1 84 ? 11.579 1.464 2.706 1.00 80.44 84 GLU A CA 1
ATOM 639 C C . GLU A 1 84 ? 10.818 0.498 3.635 1.00 80.44 84 GLU A C 1
ATOM 641 O O . GLU A 1 84 ? 10.282 0.909 4.663 1.00 80.44 84 GLU A O 1
ATOM 646 N N . HIS A 1 85 ? 10.713 -0.782 3.262 1.00 83.56 85 HIS A N 1
ATOM 647 C CA . HIS A 1 85 ? 9.975 -1.810 3.994 1.00 83.56 85 HIS A CA 1
ATOM 648 C C . HIS A 1 85 ? 8.483 -1.489 4.198 1.00 83.56 85 HIS A C 1
ATOM 650 O O . HIS A 1 85 ? 7.855 -1.978 5.139 1.00 83.56 85 HIS A O 1
ATOM 656 N N . LYS A 1 86 ? 7.899 -0.670 3.315 1.00 84.69 86 LYS A N 1
ATOM 657 C CA . LYS A 1 86 ? 6.476 -0.310 3.317 1.00 84.69 86 LYS A CA 1
ATOM 658 C C . LYS A 1 86 ? 5.730 -1.121 2.272 1.00 84.69 86 LYS A C 1
ATOM 660 O O . LYS A 1 86 ? 6.126 -1.144 1.106 1.00 84.69 86 LYS A O 1
ATOM 665 N N . THR A 1 87 ? 4.633 -1.749 2.676 1.00 88.75 87 THR A N 1
ATOM 666 C CA . THR A 1 87 ? 3.661 -2.318 1.737 1.00 88.75 87 THR A CA 1
ATOM 667 C C . THR A 1 87 ? 2.942 -1.188 0.988 1.00 88.75 87 THR A C 1
ATOM 669 O O . THR A 1 87 ? 2.850 -0.064 1.499 1.00 88.75 87 THR A O 1
ATOM 672 N N . PRO A 1 88 ? 2.421 -1.437 -0.225 1.00 88.94 88 PRO A N 1
ATOM 673 C CA . PRO A 1 88 ? 1.761 -0.398 -1.013 1.00 88.94 88 PRO A CA 1
ATOM 674 C C . PRO A 1 88 ? 0.527 0.188 -0.308 1.00 88.94 88 PRO A C 1
ATOM 676 O O . PRO A 1 88 ? 0.275 1.381 -0.459 1.00 88.94 88 PRO A O 1
ATOM 679 N N . ILE A 1 89 ? -0.187 -0.591 0.524 1.00 90.06 89 ILE A N 1
ATOM 680 C CA . ILE A 1 89 ? -1.262 -0.062 1.386 1.00 90.06 89 ILE A CA 1
ATOM 681 C C . ILE A 1 89 ? -0.707 0.967 2.375 1.00 90.06 89 ILE A C 1
ATOM 683 O O . ILE A 1 89 ? -1.234 2.072 2.456 1.00 90.06 89 ILE A O 1
ATOM 687 N N . VAL A 1 90 ? 0.350 0.628 3.125 1.00 88.81 90 VAL A N 1
ATOM 688 C CA . VAL A 1 90 ? 0.945 1.536 4.125 1.00 88.81 90 VAL A CA 1
ATOM 689 C C . VAL A 1 90 ? 1.411 2.827 3.465 1.00 88.81 90 VAL A C 1
ATOM 691 O O . VAL A 1 90 ? 1.205 3.912 3.995 1.00 88.81 90 VAL A O 1
ATOM 694 N N . GLN A 1 91 ? 1.975 2.722 2.268 1.00 89.12 91 GLN A N 1
ATOM 695 C CA . GLN A 1 91 ? 2.393 3.884 1.505 1.00 89.12 91 GLN A CA 1
ATOM 696 C C . GLN A 1 91 ? 1.214 4.778 1.080 1.00 89.12 91 GLN A C 1
ATOM 698 O O . GLN A 1 91 ? 1.322 5.999 1.157 1.00 89.12 91 GLN A O 1
ATOM 703 N N . ALA A 1 92 ? 0.088 4.193 0.664 1.00 89.88 92 ALA A N 1
ATOM 704 C CA . ALA A 1 92 ? -1.125 4.949 0.346 1.00 89.88 92 ALA A CA 1
ATOM 705 C C . ALA A 1 92 ? -1.740 5.606 1.599 1.00 89.88 92 ALA A C 1
ATOM 707 O O . ALA A 1 92 ? -2.195 6.746 1.542 1.00 89.88 92 ALA A O 1
ATOM 708 N N . LEU A 1 93 ? -1.690 4.926 2.749 1.00 89.62 93 LEU A N 1
ATOM 709 C CA . LEU A 1 93 ? -2.112 5.475 4.043 1.00 89.62 93 LEU A CA 1
ATOM 710 C C . LEU A 1 93 ? -1.236 6.648 4.493 1.00 89.62 93 LEU A C 1
ATOM 712 O O . LEU A 1 93 ? -1.746 7.634 5.017 1.00 89.62 93 LEU A O 1
ATOM 716 N N . GLU A 1 94 ? 0.077 6.564 4.275 1.00 87.25 94 GLU A N 1
ATOM 717 C CA . GLU A 1 94 ? 0.999 7.667 4.545 1.00 87.25 94 GLU A CA 1
ATOM 718 C C . GLU A 1 94 ? 0.783 8.864 3.611 1.00 87.25 94 GLU A C 1
ATOM 720 O O . GLU A 1 94 ? 1.001 10.002 4.027 1.00 87.25 94 GLU A O 1
ATOM 725 N N . ALA A 1 95 ? 0.356 8.625 2.370 1.00 85.88 95 ALA A N 1
ATOM 726 C CA . ALA A 1 95 ? -0.035 9.690 1.451 1.00 85.88 95 ALA A CA 1
ATOM 727 C C . ALA A 1 95 ? -1.394 10.314 1.824 1.00 85.88 95 ALA A C 1
ATOM 729 O O . ALA A 1 95 ? -1.620 11.487 1.548 1.00 85.88 95 ALA A O 1
ATOM 730 N N . GLY A 1 96 ? -2.271 9.560 2.498 1.00 85.25 96 GLY A N 1
ATOM 731 C CA . GLY A 1 96 ? -3.642 9.979 2.812 1.00 85.25 96 GLY A CA 1
ATOM 732 C C . GLY A 1 96 ? -4.628 9.761 1.658 1.00 85.25 96 GLY A C 1
ATOM 733 O O . GLY A 1 96 ? -5.764 10.230 1.716 1.00 85.25 96 GLY A O 1
ATOM 734 N N . ASP A 1 97 ? -4.223 9.025 0.622 1.00 86.62 97 ASP A N 1
ATOM 735 C CA . ASP A 1 97 ? -5.002 8.843 -0.601 1.00 86.62 97 ASP A CA 1
ATOM 736 C C . ASP A 1 97 ? -6.070 7.756 -0.438 1.00 86.62 97 ASP A C 1
ATOM 738 O O . ASP A 1 97 ? -5.876 6.586 -0.785 1.00 86.62 97 ASP A O 1
ATOM 742 N N . LEU A 1 98 ? -7.244 8.162 0.055 1.00 86.56 98 LEU A N 1
ATOM 743 C CA . LEU A 1 98 ? -8.396 7.284 0.305 1.00 86.56 98 LEU A CA 1
ATOM 744 C C . LEU A 1 98 ? -8.752 6.410 -0.907 1.00 86.56 98 LEU A C 1
ATOM 746 O O . LEU A 1 98 ? -8.967 5.204 -0.773 1.00 86.56 98 LEU A O 1
ATOM 750 N N . GLY A 1 99 ? -8.784 7.010 -2.101 1.00 89.56 99 GLY A N 1
ATOM 751 C CA . GLY A 1 99 ? -9.153 6.313 -3.334 1.00 89.56 99 GLY A CA 1
ATOM 752 C C . GLY A 1 99 ? -8.161 5.215 -3.712 1.00 89.56 99 GLY A C 1
ATOM 753 O O . GLY A 1 99 ? -8.566 4.145 -4.163 1.00 89.56 99 GLY A O 1
ATOM 754 N N . VAL A 1 100 ? -6.865 5.437 -3.476 1.00 91.19 100 VAL A N 1
ATOM 755 C CA . VAL A 1 100 ? -5.827 4.431 -3.740 1.00 91.19 100 VAL A CA 1
ATOM 756 C C . VAL A 1 100 ? -5.917 3.293 -2.728 1.00 91.19 100 VAL A C 1
ATOM 758 O O . VAL A 1 100 ? -5.809 2.132 -3.120 1.00 91.19 100 VAL A O 1
ATOM 761 N N . VAL A 1 101 ? -6.177 3.599 -1.452 1.00 90.50 101 VAL A N 1
ATOM 762 C CA . VAL A 1 101 ? -6.363 2.574 -0.413 1.00 90.50 101 VAL A CA 1
ATOM 763 C C . VAL A 1 101 ? -7.555 1.678 -0.739 1.00 90.50 101 VAL A C 1
ATOM 765 O O . VAL A 1 101 ? -7.411 0.457 -0.752 1.00 90.50 101 VAL A O 1
ATOM 768 N N . GLN A 1 102 ? -8.711 2.263 -1.068 1.00 89.56 102 GLN A N 1
ATOM 769 C CA . GLN A 1 102 ? -9.891 1.492 -1.469 1.00 89.56 102 GLN A CA 1
ATOM 770 C C . GLN A 1 102 ? -9.581 0.602 -2.673 1.00 89.56 102 GLN A C 1
ATOM 772 O O . GLN A 1 102 ? -9.918 -0.580 -2.669 1.00 89.56 102 GLN A O 1
ATOM 777 N N . LEU A 1 103 ? -8.877 1.139 -3.671 1.00 91.81 103 LEU A N 1
ATOM 778 C CA . LEU A 1 103 ? -8.508 0.391 -4.866 1.00 91.81 103 LEU A CA 1
ATOM 779 C C . LEU A 1 103 ? -7.601 -0.804 -4.520 1.00 91.81 103 LEU A C 1
ATOM 781 O O . LEU A 1 103 ? -7.900 -1.925 -4.924 1.00 91.81 103 LEU A O 1
ATOM 785 N N . LEU A 1 104 ? -6.554 -0.613 -3.716 1.00 90.31 104 LEU A N 1
ATOM 786 C CA . LEU A 1 104 ? -5.663 -1.700 -3.287 1.00 90.31 104 LEU A CA 1
ATOM 787 C C . LEU A 1 104 ? -6.413 -2.799 -2.523 1.00 90.31 104 LEU A C 1
ATOM 789 O O . LEU A 1 104 ? -6.221 -3.980 -2.804 1.00 90.31 104 LEU A O 1
ATOM 793 N N . VAL A 1 105 ? -7.318 -2.427 -1.618 1.00 89.19 105 VAL A N 1
ATOM 794 C CA . VAL A 1 105 ? -8.129 -3.393 -0.863 1.00 89.19 105 VAL A CA 1
ATOM 795 C C . VAL A 1 105 ? -9.112 -4.134 -1.773 1.00 89.19 105 VAL A C 1
ATOM 797 O O . VAL A 1 105 ? -9.270 -5.344 -1.641 1.00 89.19 105 VAL A O 1
ATOM 800 N N . THR A 1 106 ? -9.733 -3.457 -2.748 1.00 88.88 106 THR A N 1
ATOM 801 C CA . THR A 1 106 ? -10.600 -4.131 -3.738 1.00 88.88 106 THR A CA 1
ATOM 802 C C . THR A 1 106 ? -9.842 -5.117 -4.622 1.00 88.88 106 THR A C 1
ATOM 804 O O . THR A 1 106 ? -10.431 -6.086 -5.089 1.00 88.88 106 THR A O 1
ATOM 807 N N . LEU A 1 107 ? -8.540 -4.900 -4.827 1.00 88.94 107 LEU A N 1
ATOM 808 C CA . LEU A 1 107 ? -7.667 -5.810 -5.566 1.00 88.94 107 LEU A CA 1
ATOM 809 C C . LEU A 1 107 ? -7.172 -7.000 -4.723 1.00 88.94 107 LEU A C 1
ATOM 811 O O . LEU A 1 107 ? -6.473 -7.855 -5.259 1.00 88.94 107 LEU A O 1
ATOM 815 N N . GLY A 1 108 ? -7.536 -7.078 -3.437 1.00 86.00 108 GLY A N 1
ATOM 816 C CA . GLY A 1 108 ? -7.164 -8.184 -2.551 1.00 86.00 108 GLY A CA 1
ATOM 817 C C . GLY A 1 108 ? -5.825 -7.997 -1.839 1.00 86.00 108 GLY A C 1
ATOM 818 O O . GLY A 1 108 ? -5.158 -8.978 -1.532 1.00 86.00 108 GLY A O 1
ATOM 819 N N . ALA A 1 109 ? -5.403 -6.754 -1.606 1.00 86.88 109 ALA A N 1
ATOM 820 C CA . ALA A 1 109 ? -4.217 -6.476 -0.806 1.00 86.88 109 ALA A CA 1
ATOM 821 C C . ALA A 1 109 ? -4.450 -6.808 0.684 1.00 86.88 109 ALA A C 1
ATOM 823 O O . ALA A 1 109 ? -5.516 -6.513 1.233 1.00 86.88 109 ALA A O 1
ATOM 824 N N . ASP A 1 110 ? -3.444 -7.385 1.348 1.00 85.88 110 ASP A N 1
ATOM 825 C CA . ASP A 1 110 ? -3.566 -7.852 2.732 1.00 85.88 110 ASP A CA 1
ATOM 826 C C . ASP A 1 110 ? -3.609 -6.675 3.719 1.00 85.88 110 ASP A C 1
ATOM 828 O O . ASP A 1 110 ? -2.608 -6.005 3.978 1.00 85.88 110 ASP A O 1
ATOM 832 N N . VAL A 1 111 ? -4.772 -6.455 4.335 1.00 85.88 111 VAL A N 1
ATOM 833 C CA . VAL A 1 111 ? -5.000 -5.366 5.307 1.00 85.88 111 VAL A CA 1
ATOM 834 C C . VAL A 1 111 ? -4.411 -5.633 6.695 1.00 85.88 111 VAL A C 1
ATOM 836 O O . VAL A 1 111 ? -4.270 -4.705 7.490 1.00 85.88 111 VAL A O 1
ATOM 839 N N . ASN A 1 112 ? -4.040 -6.883 6.976 1.00 83.50 112 ASN A N 1
ATOM 840 C CA . ASN A 1 112 ? -3.536 -7.317 8.280 1.00 83.50 112 ASN A CA 1
ATOM 841 C C . ASN A 1 112 ? -2.010 -7.470 8.323 1.00 83.50 112 ASN A C 1
ATOM 843 O O . ASN A 1 112 ? -1.458 -7.676 9.402 1.00 83.50 112 ASN A O 1
ATOM 847 N N . GLN A 1 113 ? -1.314 -7.372 7.184 1.00 81.88 113 GLN A N 1
ATOM 848 C CA . GLN A 1 113 ? 0.138 -7.542 7.164 1.00 81.88 113 GLN A CA 1
ATOM 849 C C . GLN A 1 113 ? 0.838 -6.375 7.875 1.00 81.88 113 GLN A C 1
ATOM 851 O O . GLN A 1 113 ? 0.705 -5.230 7.431 1.00 81.88 113 GLN A O 1
ATOM 856 N N . PRO A 1 114 ? 1.606 -6.634 8.950 1.00 81.31 114 PRO A N 1
ATOM 857 C CA . PRO A 1 114 ? 2.351 -5.590 9.633 1.00 81.31 114 PRO A CA 1
ATOM 858 C C . PRO A 1 114 ? 3.498 -5.079 8.760 1.00 81.31 114 PRO A C 1
ATOM 860 O O . PRO A 1 114 ? 4.121 -5.819 7.996 1.00 81.31 114 PRO A O 1
ATOM 863 N N . GLN A 1 115 ? 3.805 -3.793 8.897 1.00 81.25 115 GLN A N 1
ATOM 864 C CA . GLN A 1 115 ? 4.975 -3.202 8.268 1.00 81.25 115 GLN A CA 1
ATOM 865 C C . GLN A 1 115 ? 6.249 -3.829 8.849 1.00 81.25 115 GLN A C 1
ATOM 867 O O . GLN A 1 115 ? 6.416 -3.878 10.065 1.00 81.25 115 GLN A O 1
ATOM 872 N N . LEU A 1 116 ? 7.185 -4.231 7.984 1.00 77.06 116 LEU A N 1
ATOM 873 C CA . LEU A 1 116 ? 8.421 -4.903 8.404 1.00 77.06 116 LEU A CA 1
ATOM 874 C C . LEU A 1 116 ? 9.282 -4.061 9.359 1.00 77.06 116 LEU A C 1
ATOM 876 O O . LEU A 1 116 ? 9.898 -4.611 10.262 1.00 77.06 116 LEU A O 1
ATOM 880 N N . PHE A 1 117 ? 9.350 -2.742 9.154 1.00 78.00 117 PHE A N 1
ATOM 881 C CA . PHE A 1 117 ? 10.256 -1.880 9.923 1.00 78.00 117 PHE A CA 1
ATOM 882 C C . PHE A 1 117 ? 9.701 -1.472 11.292 1.00 78.00 117 PHE A C 1
ATOM 884 O O . PHE A 1 117 ? 10.410 -1.509 12.289 1.00 78.00 117 PHE A O 1
ATOM 891 N N . SER A 1 118 ? 8.437 -1.048 11.340 1.00 79.56 118 SER A N 1
ATOM 892 C CA . SER A 1 118 ? 7.823 -0.496 12.553 1.00 79.56 118 SER A CA 1
ATOM 893 C C . SER A 1 118 ? 6.969 -1.511 13.316 1.00 79.56 118 SER A C 1
ATOM 895 O O . SER A 1 118 ? 6.515 -1.213 14.417 1.00 79.56 118 SER A O 1
ATOM 897 N N . GLY A 1 119 ? 6.675 -2.668 12.712 1.00 83.19 119 GLY A N 1
ATOM 898 C CA . GLY A 1 119 ? 5.719 -3.648 13.232 1.00 83.19 119 GLY A CA 1
ATOM 899 C C . GLY A 1 119 ? 4.264 -3.166 13.235 1.00 83.19 119 GLY A C 1
ATOM 900 O O . GLY A 1 119 ? 3.383 -3.885 13.699 1.00 83.19 119 GLY A O 1
ATOM 901 N N . ARG A 1 120 ? 3.977 -1.957 12.734 1.00 85.19 120 ARG A N 1
ATOM 902 C CA . ARG A 1 120 ? 2.629 -1.378 12.770 1.00 85.19 120 ARG A CA 1
ATOM 903 C C . ARG A 1 120 ? 1.739 -2.032 11.728 1.00 85.19 120 ARG A C 1
ATOM 905 O O . ARG A 1 120 ? 2.132 -2.187 10.571 1.00 85.19 120 ARG A O 1
ATOM 912 N N . THR A 1 121 ? 0.513 -2.357 12.119 1.00 87.94 121 THR A N 1
ATOM 913 C CA . THR A 1 121 ? -0.510 -2.788 11.167 1.00 87.94 121 THR A CA 1
ATOM 914 C C . THR A 1 121 ? -1.012 -1.594 10.345 1.00 87.94 121 THR A C 1
ATOM 916 O O . THR A 1 121 ? -0.968 -0.453 10.819 1.00 87.94 121 THR A O 1
ATOM 919 N N . PRO A 1 122 ? -1.534 -1.817 9.127 1.00 87.25 122 PRO A N 1
ATOM 920 C CA . PRO A 1 122 ? -2.121 -0.759 8.307 1.00 87.25 122 PRO A CA 1
ATOM 921 C C . PRO A 1 122 ? -3.205 0.024 9.060 1.00 87.25 122 PRO A C 1
ATOM 923 O O . PRO A 1 122 ? -3.278 1.245 8.960 1.00 87.25 122 PRO A O 1
ATOM 926 N N . LEU A 1 123 ? -3.984 -0.658 9.904 1.00 88.75 123 LEU A N 1
ATOM 927 C CA . LEU A 1 123 ? -4.979 -0.032 10.770 1.00 88.75 123 LEU A CA 1
ATOM 928 C C . LEU A 1 123 ? -4.359 0.962 11.767 1.00 88.75 123 LEU A C 1
ATOM 930 O O . LEU A 1 123 ? -4.846 2.084 11.892 1.00 88.75 123 LEU A O 1
ATOM 934 N N . MET A 1 124 ? -3.255 0.601 12.429 1.00 88.00 124 MET A N 1
ATOM 935 C CA . MET A 1 124 ? -2.541 1.524 13.321 1.00 88.00 124 MET A CA 1
ATOM 936 C C . MET A 1 124 ? -2.029 2.759 12.572 1.00 88.00 124 MET A C 1
ATOM 938 O O . MET A 1 124 ? -2.104 3.869 13.094 1.00 88.00 124 MET A O 1
ATOM 942 N N . VAL A 1 125 ? -1.539 2.589 11.339 1.00 88.50 125 VAL A N 1
ATOM 943 C CA . VAL A 1 125 ? -1.077 3.709 10.501 1.00 88.50 125 VAL A CA 1
ATOM 944 C C . VAL A 1 125 ? -2.242 4.625 10.107 1.00 88.50 125 VAL A C 1
ATOM 946 O O . VAL A 1 125 ? -2.103 5.845 10.176 1.00 88.50 125 VAL A O 1
ATOM 949 N N . ALA A 1 126 ? -3.400 4.059 9.750 1.00 88.50 126 ALA A N 1
ATOM 950 C CA . ALA A 1 126 ? -4.603 4.824 9.417 1.00 88.50 126 ALA A CA 1
ATOM 951 C C . ALA A 1 126 ? -5.104 5.663 10.607 1.00 88.50 126 ALA A C 1
ATOM 953 O O . ALA A 1 126 ? -5.424 6.841 10.441 1.00 88.50 126 ALA A O 1
ATOM 954 N N . LEU A 1 127 ? -5.113 5.076 11.809 1.00 88.88 127 LEU A N 1
ATOM 955 C CA . LEU A 1 127 ? -5.492 5.765 13.046 1.00 88.88 127 LEU A CA 1
ATOM 956 C C . LEU A 1 127 ? -4.497 6.869 13.411 1.00 88.88 127 LEU A C 1
ATOM 958 O O . LEU A 1 127 ? -4.913 7.977 13.733 1.00 88.88 127 LEU A O 1
ATOM 962 N N . TYR A 1 128 ? -3.194 6.602 13.287 1.00 88.12 128 TYR A N 1
ATOM 963 C CA . TYR A 1 128 ? -2.148 7.600 13.530 1.00 88.12 128 TYR A CA 1
ATOM 964 C C . TYR A 1 128 ? -2.275 8.819 12.604 1.00 88.12 128 TYR A C 1
ATOM 966 O O . TYR A 1 128 ? -1.983 9.943 13.001 1.00 88.12 128 TYR A O 1
ATOM 974 N N . ARG A 1 129 ? -2.736 8.608 11.366 1.00 85.38 129 ARG A N 1
ATOM 975 C CA . ARG A 1 129 ? -2.988 9.675 10.388 1.00 85.38 129 ARG A CA 1
ATOM 976 C C . ARG A 1 129 ? -4.318 10.409 10.601 1.00 85.38 129 ARG A C 1
ATOM 978 O O . ARG A 1 129 ? -4.570 11.376 9.893 1.00 85.38 129 ARG A O 1
ATOM 985 N N . GLY A 1 130 ? -5.174 9.955 11.521 1.00 85.12 130 GLY A N 1
ATOM 986 C CA . GLY A 1 130 ? -6.519 10.507 11.715 1.00 85.12 130 GLY A CA 1
ATOM 987 C C . GLY A 1 130 ? -7.494 10.176 10.577 1.00 85.12 130 GLY A C 1
ATOM 988 O O . GLY A 1 130 ? -8.552 10.792 10.465 1.00 85.12 130 GLY A O 1
ATOM 989 N N . ALA A 1 131 ? -7.171 9.197 9.728 1.00 84.44 131 ALA A N 1
ATOM 990 C CA . ALA A 1 131 ? -7.984 8.810 8.579 1.00 84.44 131 ALA A CA 1
ATOM 991 C C . ALA A 1 131 ? -9.133 7.873 9.000 1.00 84.44 131 ALA A C 1
ATOM 993 O O . ALA A 1 131 ? -9.190 6.708 8.598 1.00 84.44 131 ALA A O 1
ATOM 994 N N . LEU A 1 132 ? -10.065 8.395 9.806 1.00 85.25 132 LEU A N 1
ATOM 995 C CA . LEU A 1 132 ? -11.261 7.691 10.291 1.00 85.25 132 LEU A CA 1
ATOM 996 C C . LEU A 1 132 ? -12.030 6.912 9.205 1.00 85.25 132 LEU A C 1
ATOM 998 O O . LEU A 1 132 ? -12.305 5.733 9.440 1.00 85.25 132 LEU A O 1
ATOM 1002 N N . PRO A 1 133 ? -12.336 7.478 8.015 1.00 85.56 133 PRO A N 1
ATOM 1003 C CA . PRO A 1 133 ? -13.067 6.733 6.988 1.00 85.56 133 PRO A CA 1
ATOM 1004 C C . PRO A 1 133 ? -12.288 5.515 6.472 1.00 85.56 133 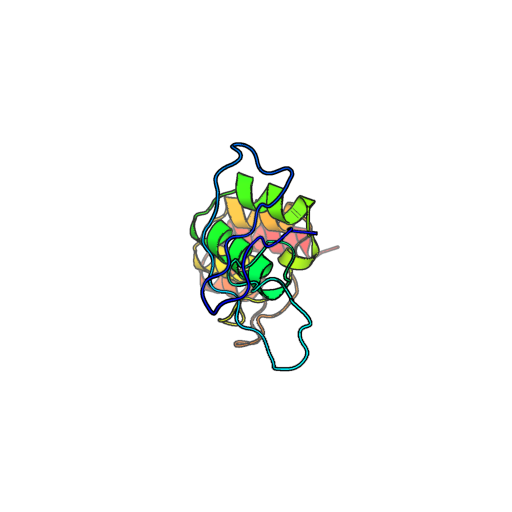PRO A C 1
ATOM 1006 O O . PRO A 1 133 ? -12.882 4.484 6.163 1.00 85.56 133 PRO A O 1
ATOM 1009 N N . VAL A 1 134 ? -10.953 5.586 6.423 1.00 84.62 134 VAL A N 1
ATOM 1010 C CA . VAL A 1 134 ? -10.123 4.435 6.034 1.00 84.62 134 VAL A CA 1
ATOM 1011 C C . VAL A 1 134 ? -10.078 3.397 7.134 1.00 84.62 134 VAL A C 1
ATOM 1013 O O . VAL A 1 134 ? -10.172 2.210 6.849 1.00 84.62 134 VAL A O 1
ATOM 1016 N N . ALA A 1 135 ? -9.939 3.830 8.387 1.00 86.69 135 ALA A N 1
ATOM 1017 C CA . ALA A 1 135 ? -9.921 2.923 9.523 1.00 86.69 135 ALA A CA 1
ATOM 1018 C C . ALA A 1 135 ? -11.228 2.120 9.601 1.00 86.69 135 ALA A C 1
ATOM 1020 O O . ALA A 1 135 ? -11.180 0.898 9.705 1.00 86.69 135 ALA A O 1
ATOM 1021 N N . GLN A 1 136 ? -12.383 2.778 9.447 1.00 86.88 136 GLN A N 1
ATOM 1022 C CA . GLN A 1 136 ? -13.685 2.107 9.376 1.00 86.88 136 GLN A CA 1
ATOM 1023 C C . GLN A 1 136 ? -13.748 1.100 8.222 1.00 86.88 136 GLN A C 1
ATOM 1025 O O . GLN A 1 136 ? -14.160 -0.040 8.421 1.00 86.88 136 GLN A O 1
ATOM 1030 N N . PHE A 1 137 ? -13.274 1.488 7.036 1.00 86.12 137 PHE A N 1
ATOM 1031 C CA . PHE A 1 137 ? -13.244 0.605 5.872 1.00 86.12 137 PHE A CA 1
ATOM 1032 C C . PHE A 1 137 ? -12.325 -0.615 6.065 1.00 86.12 137 PHE A C 1
ATOM 1034 O O . PHE A 1 137 ? -12.679 -1.729 5.682 1.00 86.12 137 PHE A O 1
ATOM 1041 N N . LEU A 1 138 ? -11.155 -0.435 6.686 1.00 84.31 138 LEU A N 1
ATOM 1042 C CA . LEU A 1 138 ? -10.234 -1.528 7.010 1.00 84.31 138 LEU A CA 1
ATOM 1043 C C . LEU A 1 138 ? -10.825 -2.476 8.063 1.00 84.31 138 LEU A C 1
ATOM 1045 O O . LEU A 1 138 ? -10.654 -3.685 7.932 1.00 84.31 138 LEU A O 1
ATOM 1049 N N . ILE A 1 139 ? -11.543 -1.956 9.067 1.00 85.69 139 ILE A N 1
ATOM 1050 C CA . ILE A 1 139 ? -12.234 -2.771 10.085 1.00 85.69 139 ILE A CA 1
ATOM 1051 C C . ILE A 1 139 ? -13.321 -3.630 9.438 1.00 85.69 139 ILE A C 1
ATOM 1053 O O . ILE A 1 139 ? -13.396 -4.824 9.715 1.00 85.69 139 ILE A O 1
ATOM 1057 N N . ASP A 1 140 ? -14.131 -3.045 8.555 1.00 85.94 140 ASP A N 1
ATOM 1058 C CA . ASP A 1 140 ? -15.184 -3.768 7.836 1.00 85.94 140 ASP A CA 1
ATOM 1059 C C . ASP A 1 140 ? -14.607 -4.920 6.993 1.00 85.94 140 ASP A C 1
ATOM 1061 O O . ASP A 1 140 ? -15.125 -6.036 6.981 1.00 85.94 140 ASP A O 1
ATOM 1065 N N . LYS A 1 141 ? -13.456 -4.686 6.350 1.00 80.62 141 LYS A N 1
ATOM 1066 C CA . LYS A 1 141 ? -12.767 -5.699 5.536 1.00 80.62 141 LYS A CA 1
ATOM 1067 C C . LYS A 1 141 ? -11.982 -6.730 6.345 1.00 80.62 141 LYS A C 1
ATOM 1069 O O . LYS A 1 141 ? -11.821 -7.848 5.867 1.00 80.62 141 LYS A O 1
ATOM 1074 N N . GLY A 1 142 ? -11.509 -6.375 7.537 1.00 69.31 142 GLY A N 1
ATOM 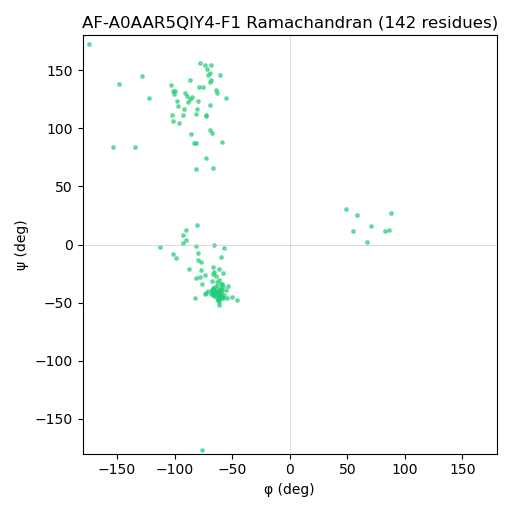1075 C CA . GLY A 1 142 ? -10.743 -7.253 8.423 1.00 69.31 142 GLY A CA 1
ATOM 1076 C C . GLY A 1 142 ? -11.588 -8.239 9.237 1.00 69.31 142 GLY A C 1
ATOM 1077 O O . GLY A 1 142 ? -11.029 -9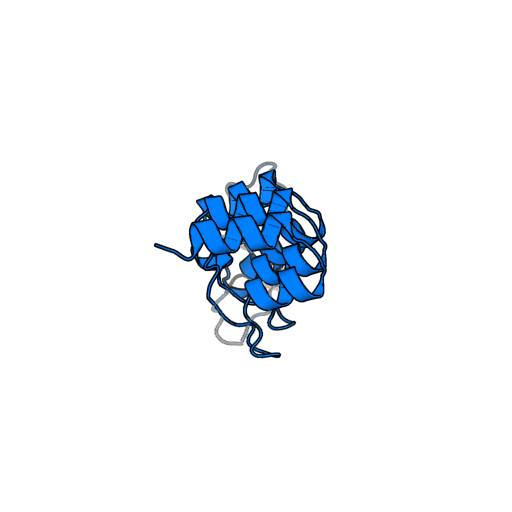.176 9.792 1.00 69.31 142 GLY A O 1
ATOM 1078 N N . ARG A 1 143 ? -12.917 -8.066 9.302 1.00 60.00 143 ARG A N 1
ATOM 1079 C CA . ARG A 1 143 ? -13.855 -8.960 10.020 1.00 60.00 143 ARG A CA 1
ATOM 1080 C C . ARG A 1 143 ? -14.238 -10.243 9.255 1.00 60.00 143 ARG A C 1
ATOM 1082 O O . ARG A 1 143 ? -15.244 -10.861 9.600 1.00 60.00 143 ARG A O 1
ATOM 1089 N N . ARG A 1 144 ? -13.486 -10.622 8.219 1.00 46.91 144 ARG A N 1
ATOM 1090 C CA . ARG A 1 144 ? -13.741 -11.813 7.391 1.00 46.91 144 ARG A CA 1
ATOM 1091 C C . ARG A 1 144 ? -12.868 -12.995 7.768 1.00 46.91 144 ARG A C 1
ATOM 1093 O O . ARG A 1 144 ? -11.680 -12.762 8.075 1.00 46.91 144 ARG A O 1
#

Organism: Dendroctonus ponderosae (NCBI:txid77166)

Solvent-accessible surface area (backbone atoms only — not comparable to full-atom values): 8823 Å² total; per-residue (Å²): 130,67,59,64,86,52,93,57,103,74,46,55,45,52,64,88,91,49,86,76,86,65,82,59,83,67,89,79,84,72,62,99,78,78,69,83,64,84,79,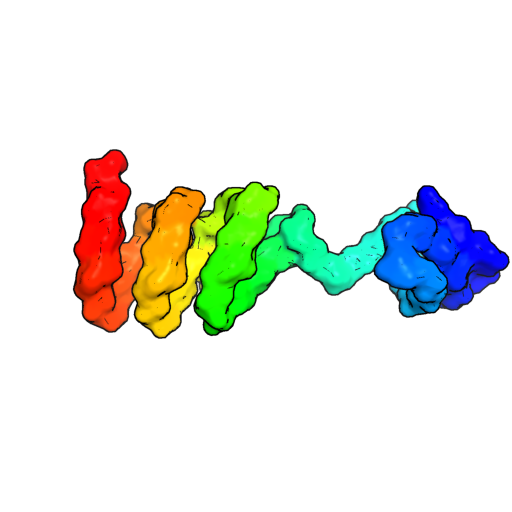75,78,66,63,43,74,86,37,75,74,30,29,31,52,50,49,51,50,27,55,76,66,65,35,62,70,56,46,52,55,47,40,74,78,39,59,70,52,46,66,43,52,41,98,83,36,38,29,51,56,48,51,21,48,74,71,64,42,63,70,54,38,53,50,44,48,75,73,67,34,68,68,75,58,50,29,76,78,80,63,44,32,42,55,57,50,21,54,74,68,66,38,57,75,56,34,53,52,50,51,68,64,63,77,111

pLDDT: mean 71.57, std 19.14, range [38.66, 91.81]